Protein AF-A0A3D1QDE8-F1 (afdb_monomer_lite)

Radius of gyration: 37.59 Å; chains: 1; bounding box: 67×37×105 Å

Structure (mmCIF, N/CA/C/O backbone):
data_AF-A0A3D1QDE8-F1
#
_entry.id   AF-A0A3D1QDE8-F1
#
loop_
_atom_site.group_PDB
_atom_site.id
_atom_site.type_symbol
_atom_site.label_atom_id
_atom_site.label_alt_id
_atom_site.label_comp_id
_atom_site.label_asym_id
_atom_site.label_entity_id
_atom_site.label_seq_id
_atom_site.pdbx_PDB_ins_code
_atom_site.Cartn_x
_atom_site.Cartn_y
_atom_site.Cartn_z
_atom_site.occupancy
_atom_site.B_iso_or_equiv
_atom_site.auth_seq_id
_atom_site.auth_comp_id
_atom_site.auth_asym_id
_atom_site.auth_atom_id
_atom_site.pdbx_PDB_model_num
ATOM 1 N N . MET A 1 1 ? -31.443 1.697 41.753 1.00 69.25 1 MET A N 1
ATOM 2 C CA . MET A 1 1 ? -30.150 1.269 41.180 1.00 69.25 1 MET A CA 1
ATOM 3 C C . MET A 1 1 ? -29.146 1.307 42.314 1.00 69.25 1 MET A C 1
ATOM 5 O O . MET A 1 1 ? -29.086 2.328 42.987 1.00 69.25 1 MET A O 1
ATOM 9 N N . THR A 1 2 ? -28.493 0.191 42.629 1.00 94.31 2 THR A N 1
ATOM 10 C CA . THR A 1 2 ? -27.532 0.155 43.746 1.00 94.31 2 THR A CA 1
ATOM 11 C C . THR A 1 2 ? -26.204 0.782 43.319 1.00 94.31 2 THR A C 1
ATOM 13 O O . THR A 1 2 ? -25.877 0.775 42.131 1.00 94.31 2 THR A O 1
ATOM 16 N N . GLU A 1 3 ? -25.422 1.303 44.267 1.00 90.00 3 GLU A N 1
ATOM 17 C CA . GLU A 1 3 ? -24.110 1.907 43.969 1.00 90.00 3 GLU A CA 1
ATOM 18 C C . GLU A 1 3 ? -23.192 0.938 43.208 1.00 90.00 3 GLU A C 1
ATOM 20 O O . GLU A 1 3 ? -22.566 1.308 42.216 1.00 90.00 3 GLU A O 1
ATOM 25 N N . LEU A 1 4 ? -23.202 -0.342 43.595 1.00 92.88 4 LEU A N 1
ATOM 26 C CA . LEU A 1 4 ? -22.468 -1.417 42.921 1.00 92.88 4 LEU A CA 1
ATOM 27 C C . LEU A 1 4 ? -22.873 -1.593 41.448 1.00 92.88 4 LEU A C 1
ATOM 29 O O . LEU A 1 4 ? -22.012 -1.778 40.590 1.00 92.88 4 LEU A O 1
ATOM 33 N N . GLN A 1 5 ? -24.171 -1.509 41.135 1.00 92.06 5 GLN A N 1
ATOM 34 C CA . GLN A 1 5 ? -24.657 -1.607 39.755 1.00 92.06 5 GLN A CA 1
ATOM 35 C C . GLN A 1 5 ? -24.214 -0.412 38.910 1.00 92.06 5 GLN A C 1
ATOM 37 O O . GLN A 1 5 ? -23.843 -0.587 37.750 1.00 92.06 5 GLN A O 1
ATOM 42 N N . GLN A 1 6 ? -24.230 0.793 39.480 1.00 92.62 6 GLN A N 1
ATOM 43 C CA . GLN A 1 6 ? -23.800 2.004 38.785 1.00 92.62 6 GLN A CA 1
ATOM 44 C C . GLN A 1 6 ? -22.301 1.973 38.471 1.00 92.62 6 GLN A C 1
ATOM 46 O O . GLN A 1 6 ? -21.896 2.286 37.351 1.00 92.62 6 GLN A O 1
ATOM 51 N N . LEU A 1 7 ? -21.494 1.525 39.433 1.00 94.62 7 LEU A N 1
ATOM 52 C CA . LEU A 1 7 ? -20.052 1.379 39.271 1.00 94.62 7 LEU A CA 1
ATOM 53 C C . LEU A 1 7 ? -19.723 0.324 38.202 1.00 94.62 7 LEU A C 1
ATOM 55 O O . LEU A 1 7 ? -18.917 0.575 37.307 1.00 94.62 7 LEU A O 1
ATOM 59 N N . PHE A 1 8 ? -20.415 -0.819 38.229 1.00 95.06 8 PHE A N 1
ATOM 60 C CA . PHE A 1 8 ? -20.280 -1.864 37.212 1.00 95.06 8 PHE A CA 1
ATOM 61 C C . PHE A 1 8 ? -20.605 -1.350 35.802 1.00 95.06 8 PHE A C 1
ATOM 63 O O . PHE A 1 8 ? -19.801 -1.517 34.885 1.00 95.06 8 PHE A O 1
ATOM 70 N N . LEU A 1 9 ? -21.748 -0.679 35.629 1.00 95.31 9 LEU A N 1
ATOM 71 C CA . LEU A 1 9 ? -22.160 -0.113 34.340 1.00 95.31 9 LEU A CA 1
ATOM 72 C C . LEU A 1 9 ? -21.151 0.908 33.807 1.00 95.31 9 LEU A C 1
ATOM 74 O O . LEU A 1 9 ? -20.857 0.904 32.613 1.00 95.31 9 LEU A O 1
ATOM 78 N N . PHE A 1 10 ? -20.579 1.732 34.684 1.00 95.75 10 PHE A N 1
ATOM 79 C CA . PHE A 1 10 ? -19.559 2.704 34.303 1.00 95.75 10 PHE A CA 1
ATOM 80 C C . PHE A 1 10 ? -18.275 2.034 33.795 1.00 95.75 10 PHE A C 1
ATOM 82 O O . PHE A 1 10 ? -17.766 2.396 32.733 1.00 95.75 10 PHE A O 1
ATOM 89 N N . TYR A 1 11 ? -17.779 1.008 34.492 1.00 96.31 11 TYR A N 1
ATOM 90 C CA . TYR A 1 11 ? -16.596 0.267 34.045 1.00 96.31 11 TYR A CA 1
ATOM 91 C C . TYR A 1 11 ? -16.834 -0.495 32.743 1.00 96.31 11 TYR A C 1
ATOM 93 O O . TYR A 1 11 ? -15.973 -0.486 31.863 1.00 96.31 11 TYR A O 1
ATOM 101 N N . VAL A 1 12 ? -18.004 -1.117 32.588 1.00 96.38 12 VAL A N 1
ATOM 102 C CA . VAL A 1 12 ? -18.378 -1.802 31.345 1.00 96.38 12 VAL A CA 1
ATOM 103 C C . VAL A 1 12 ? -18.470 -0.805 30.188 1.00 96.38 12 VAL A C 1
ATOM 105 O O . VAL A 1 12 ? -17.975 -1.085 29.096 1.00 96.38 12 VAL A O 1
ATOM 108 N N . PHE A 1 13 ? -19.032 0.381 30.427 1.00 96.56 13 PHE A N 1
ATOM 109 C CA . PHE A 1 13 ? -19.079 1.450 29.435 1.00 96.56 13 PHE A CA 1
ATOM 110 C C . PHE A 1 13 ? -17.675 1.891 29.000 1.00 96.56 13 PHE A C 1
ATOM 112 O O . PHE A 1 13 ? -17.384 1.895 27.804 1.00 96.56 13 PHE A O 1
ATOM 119 N N . ILE A 1 14 ? -16.779 2.183 29.952 1.00 97.06 14 ILE A N 1
ATOM 120 C CA . ILE A 1 14 ? -15.386 2.549 29.647 1.00 97.06 14 ILE A CA 1
ATOM 121 C C . ILE A 1 14 ? -14.682 1.427 28.881 1.00 97.06 14 ILE A C 1
ATOM 123 O O . ILE A 1 14 ? -13.995 1.693 27.893 1.00 97.06 14 ILE A O 1
ATOM 127 N N . TYR A 1 15 ? -14.873 0.176 29.301 1.00 96.94 15 TYR A N 1
ATOM 128 C CA . TYR A 1 15 ? -14.281 -0.983 28.644 1.00 96.94 15 TYR A CA 1
ATOM 129 C C . TYR A 1 15 ? -14.671 -1.049 27.162 1.00 96.94 15 TYR A C 1
ATOM 131 O O . TYR A 1 15 ? -13.800 -1.178 26.299 1.00 96.94 15 TYR A O 1
ATOM 139 N N . TYR A 1 16 ? -15.962 -0.907 26.847 1.00 97.06 16 TYR A N 1
ATOM 140 C CA . TYR A 1 16 ? -16.424 -0.923 25.459 1.00 97.06 16 TYR A CA 1
ATOM 141 C C . TYR A 1 16 ? -16.009 0.320 24.673 1.00 97.06 16 TYR A C 1
ATOM 143 O O . TYR A 1 16 ? -15.718 0.196 23.484 1.00 97.06 16 TYR A O 1
ATOM 151 N N . LEU A 1 17 ? -15.918 1.487 25.314 1.00 97.56 17 LEU A N 1
ATOM 152 C CA . LEU A 1 17 ? -15.454 2.717 24.672 1.00 97.56 17 LEU A CA 1
ATOM 153 C C . LEU A 1 17 ? -13.990 2.589 24.236 1.00 97.56 17 LEU A C 1
ATOM 155 O O . LEU A 1 17 ? -13.667 2.849 23.077 1.00 97.56 17 LEU A O 1
ATOM 159 N N . ILE A 1 18 ? -13.117 2.111 25.127 1.00 97.31 18 ILE A N 1
ATOM 160 C CA . ILE A 1 18 ? -11.701 1.876 24.811 1.00 97.31 18 ILE A CA 1
ATOM 161 C C . ILE A 1 18 ? -11.572 0.788 23.744 1.00 97.31 18 ILE A C 1
ATOM 163 O O . ILE A 1 18 ? -10.870 0.975 22.750 1.00 97.31 18 ILE A O 1
ATOM 167 N N . LYS A 1 19 ? -12.280 -0.334 23.912 1.00 95.50 19 LYS A N 1
ATOM 168 C CA . LYS A 1 19 ? -12.249 -1.442 22.953 1.00 95.50 19 LYS A CA 1
ATOM 169 C C . LYS A 1 19 ? -12.705 -0.991 21.561 1.00 95.50 19 LYS A C 1
ATOM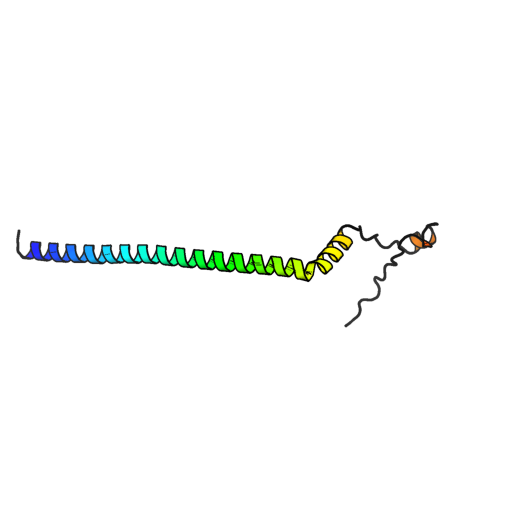 171 O O . LYS A 1 19 ? -12.039 -1.297 20.576 1.00 95.50 19 LYS A O 1
ATOM 176 N N . GLY A 1 20 ? -13.789 -0.219 21.480 1.00 96.75 20 GLY A N 1
ATOM 177 C CA . GLY A 1 20 ? -14.277 0.381 20.239 1.00 96.75 20 GLY A CA 1
ATOM 178 C C . GLY A 1 20 ? -13.268 1.351 19.624 1.00 96.75 20 GLY A C 1
ATOM 179 O O . GLY A 1 20 ? -12.976 1.255 18.434 1.00 96.75 20 GLY A O 1
ATOM 180 N N . GLY A 1 21 ? -12.668 2.220 20.442 1.00 97.50 21 GLY A N 1
ATOM 181 C CA . GLY A 1 21 ? -11.626 3.149 20.006 1.00 97.50 21 GLY A CA 1
ATOM 182 C C . GLY A 1 21 ? -10.418 2.442 19.387 1.00 97.50 21 GLY A C 1
ATOM 183 O O . GLY A 1 21 ? -9.946 2.858 18.330 1.00 97.50 21 GLY A O 1
ATOM 184 N N . ILE A 1 22 ? -9.970 1.331 19.980 1.00 97.38 22 ILE A N 1
ATOM 185 C CA . ILE A 1 22 ? -8.872 0.515 19.437 1.00 97.38 22 ILE A CA 1
ATOM 186 C C . ILE A 1 22 ? -9.238 -0.051 18.060 1.00 97.38 22 ILE A C 1
ATOM 188 O O . ILE A 1 22 ? -8.431 0.038 17.135 1.00 97.38 22 ILE A O 1
ATOM 192 N N . TYR A 1 23 ? -10.449 -0.592 17.889 1.00 96.88 23 TYR A N 1
ATOM 193 C CA . TYR A 1 23 ? -10.880 -1.113 16.587 1.00 96.88 23 TYR A CA 1
ATOM 194 C C . TYR A 1 23 ? -10.930 -0.025 15.511 1.00 96.88 23 TYR A C 1
ATOM 196 O O . TYR A 1 23 ? -10.453 -0.248 14.398 1.00 96.88 23 TYR A O 1
ATOM 204 N N . VAL A 1 24 ? -11.451 1.160 15.839 1.00 97.19 24 VAL A N 1
ATOM 205 C CA . VAL A 1 24 ? -11.500 2.293 14.903 1.00 97.19 24 VAL A CA 1
ATOM 206 C C . VAL A 1 24 ? -10.091 2.772 14.548 1.00 97.19 24 VAL A C 1
ATOM 208 O O . VAL A 1 24 ? -9.800 2.998 13.374 1.00 97.19 24 VAL A O 1
ATOM 211 N N . ALA A 1 25 ? -9.193 2.876 15.530 1.00 97.25 25 ALA A N 1
ATOM 212 C CA . ALA A 1 25 ? -7.809 3.276 15.294 1.00 97.25 25 ALA A CA 1
ATOM 213 C C . ALA A 1 25 ? -7.076 2.286 14.374 1.00 97.25 25 ALA A C 1
ATOM 215 O O . ALA A 1 25 ? -6.404 2.706 13.431 1.00 97.25 25 ALA A O 1
ATOM 216 N N . LEU A 1 26 ? -7.250 0.980 14.601 1.00 97.00 26 LEU A N 1
ATOM 217 C CA . LEU A 1 26 ? -6.686 -0.056 13.734 1.00 97.00 26 LEU A CA 1
ATOM 218 C C . LEU A 1 26 ? -7.260 0.016 12.316 1.00 97.00 26 LEU A C 1
ATOM 220 O O . LEU A 1 26 ? -6.497 -0.063 11.358 1.00 97.00 26 LEU A O 1
ATOM 224 N N . TYR A 1 27 ? -8.569 0.229 12.176 1.00 96.50 27 TYR A N 1
ATOM 225 C CA . TYR A 1 27 ? -9.223 0.372 10.874 1.00 96.50 27 TYR A CA 1
ATOM 226 C C . TYR A 1 27 ? -8.707 1.583 10.080 1.00 96.50 27 TYR A C 1
ATOM 228 O O . TYR A 1 27 ? -8.430 1.493 8.884 1.00 96.50 27 TYR A O 1
ATOM 236 N N . ILE A 1 28 ? -8.514 2.725 10.743 1.00 97.31 28 ILE A N 1
ATOM 237 C CA . ILE A 1 28 ? -7.909 3.901 10.104 1.00 97.31 28 ILE A CA 1
ATOM 238 C C . ILE A 1 28 ? -6.452 3.604 9.727 1.00 97.31 28 ILE A C 1
ATOM 240 O O . ILE A 1 28 ? -6.015 3.940 8.624 1.00 97.31 28 ILE A O 1
ATOM 244 N N . GLY A 1 29 ? -5.711 2.927 10.609 1.00 97.56 29 GLY A N 1
ATOM 245 C CA . GLY A 1 29 ? -4.340 2.496 10.350 1.00 97.56 29 GLY A CA 1
ATOM 246 C C . GLY A 1 29 ? -4.218 1.619 9.102 1.00 97.56 29 GLY A C 1
ATOM 247 O O . GLY A 1 29 ? -3.328 1.855 8.283 1.00 97.56 29 GLY A O 1
ATOM 248 N N . THR A 1 30 ? -5.133 0.664 8.900 1.00 96.19 30 THR A N 1
ATOM 249 C CA . THR A 1 30 ? -5.124 -0.194 7.704 1.00 96.19 30 THR A CA 1
ATOM 250 C C . THR A 1 30 ? -5.402 0.596 6.430 1.00 96.19 30 THR A C 1
ATOM 252 O O . THR A 1 30 ? -4.713 0.383 5.436 1.00 96.19 30 THR A O 1
ATOM 255 N N . ILE A 1 31 ? -6.326 1.562 6.464 1.00 96.81 31 ILE A N 1
ATOM 256 C CA . ILE A 1 31 ? -6.602 2.438 5.312 1.00 96.81 31 ILE A CA 1
ATOM 257 C C . ILE A 1 31 ? -5.366 3.266 4.938 1.00 96.81 31 ILE A C 1
ATOM 259 O O . ILE A 1 31 ? -5.042 3.412 3.758 1.00 96.81 31 ILE A O 1
ATOM 263 N N . ILE A 1 32 ? -4.661 3.820 5.928 1.00 96.44 32 ILE A N 1
ATOM 264 C CA . ILE A 1 32 ? -3.444 4.603 5.676 1.00 96.44 32 ILE A CA 1
ATOM 265 C C . ILE A 1 32 ? -2.358 3.706 5.073 1.00 96.44 32 ILE A C 1
ATOM 267 O O . ILE A 1 32 ? -1.752 4.077 4.066 1.00 96.44 32 ILE A O 1
ATOM 271 N N . ALA A 1 33 ? -2.138 2.522 5.649 1.00 96.75 33 ALA A N 1
ATOM 272 C CA . ALA A 1 33 ? -1.150 1.570 5.153 1.00 96.75 33 ALA A CA 1
ATOM 273 C C . ALA A 1 33 ? -1.437 1.145 3.703 1.00 96.75 33 ALA A C 1
ATOM 275 O O . ALA A 1 33 ? -0.522 1.121 2.879 1.00 96.75 33 ALA A O 1
ATOM 276 N N . GLU A 1 34 ? -2.702 0.882 3.370 1.00 95.88 34 GLU A N 1
ATOM 277 C CA . GLU A 1 34 ? -3.128 0.550 2.009 1.00 95.88 34 GLU A CA 1
ATOM 278 C C . GLU A 1 34 ? -2.834 1.693 1.032 1.00 95.88 34 GLU A C 1
ATOM 280 O O . GLU A 1 34 ? -2.221 1.476 -0.015 1.00 95.88 34 GLU A O 1
ATOM 285 N N . ARG A 1 35 ? -3.188 2.933 1.390 1.00 94.31 35 ARG A N 1
ATOM 286 C CA . ARG A 1 35 ? -2.908 4.103 0.544 1.00 94.31 35 ARG A CA 1
ATOM 287 C C . ARG A 1 35 ? -1.416 4.297 0.296 1.00 94.31 35 ARG A C 1
ATOM 289 O O . ARG A 1 35 ? -1.017 4.559 -0.837 1.00 94.31 35 ARG A O 1
ATOM 296 N N . VAL A 1 36 ? -0.590 4.137 1.329 1.00 96.12 36 VAL A N 1
ATOM 297 C CA . VAL A 1 36 ? 0.871 4.225 1.196 1.00 96.12 36 VAL A CA 1
ATOM 298 C C . VAL A 1 36 ? 1.402 3.112 0.290 1.00 96.12 36 VAL A C 1
ATOM 300 O O . VAL A 1 36 ? 2.243 3.371 -0.573 1.00 96.12 36 VAL A O 1
ATOM 303 N N . ALA A 1 37 ? 0.897 1.885 0.437 1.00 94.75 37 ALA A N 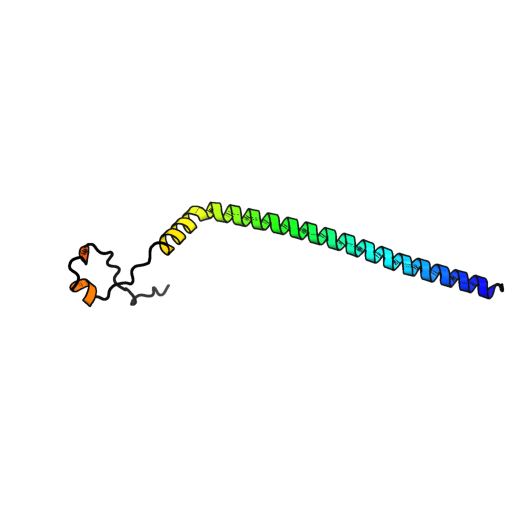1
ATOM 304 C CA . ALA A 1 37 ? 1.294 0.764 -0.408 1.00 94.75 37 ALA A CA 1
ATOM 305 C C . ALA A 1 37 ? 0.936 1.002 -1.887 1.00 94.75 37 ALA A C 1
ATOM 307 O O . ALA A 1 37 ? 1.774 0.771 -2.763 1.00 94.75 37 ALA A O 1
ATOM 308 N N . LEU A 1 38 ? -0.263 1.523 -2.166 1.00 94.62 38 LEU A N 1
ATOM 309 C CA . LEU A 1 38 ? -0.700 1.869 -3.522 1.00 94.62 38 LEU A CA 1
ATOM 310 C C . LEU A 1 38 ? 0.169 2.971 -4.141 1.00 94.62 38 LEU A C 1
ATOM 312 O O . LEU A 1 38 ? 0.646 2.806 -5.263 1.00 94.62 38 LEU A O 1
ATOM 316 N N . GLN A 1 39 ? 0.470 4.038 -3.397 1.00 94.44 39 GLN A N 1
ATOM 317 C CA . GLN A 1 39 ? 1.357 5.109 -3.872 1.00 94.44 39 GLN A CA 1
ATOM 318 C C . GLN A 1 39 ? 2.763 4.594 -4.209 1.00 94.44 39 GLN A C 1
ATOM 320 O O . GLN A 1 39 ? 3.341 4.951 -5.242 1.00 94.44 39 GLN A O 1
ATOM 325 N N . GLN A 1 40 ? 3.327 3.722 -3.368 1.00 92.94 40 GLN A N 1
ATOM 326 C CA . GLN A 1 40 ? 4.624 3.107 -3.656 1.00 92.94 40 GLN A CA 1
ATOM 327 C C . GLN A 1 40 ? 4.568 2.210 -4.895 1.00 92.94 40 GLN A C 1
ATOM 329 O O . GLN A 1 40 ? 5.507 2.208 -5.696 1.00 92.94 40 GLN A O 1
ATOM 334 N N . LEU A 1 41 ? 3.480 1.459 -5.074 1.00 93.50 41 LEU A N 1
ATOM 335 C CA . LEU A 1 41 ? 3.280 0.607 -6.241 1.00 93.50 41 LEU A CA 1
ATOM 336 C C . LEU A 1 41 ? 3.189 1.431 -7.531 1.00 93.50 41 LEU A C 1
ATOM 338 O O . LEU A 1 41 ? 3.867 1.104 -8.508 1.00 93.50 41 LEU A O 1
ATOM 342 N N . GLU A 1 42 ? 2.425 2.522 -7.526 1.00 93.88 42 GLU A N 1
ATOM 343 C CA . GLU A 1 42 ? 2.329 3.453 -8.655 1.00 93.88 42 GLU A CA 1
ATOM 344 C C . GLU A 1 42 ? 3.686 4.070 -8.999 1.00 93.88 42 GLU A C 1
ATOM 346 O O . GLU A 1 42 ? 4.097 4.060 -10.163 1.00 93.88 42 GLU A O 1
ATOM 351 N N . THR A 1 43 ? 4.429 4.518 -7.984 1.00 92.88 43 THR A N 1
ATOM 352 C CA . THR A 1 43 ? 5.766 5.108 -8.156 1.00 92.88 43 THR A CA 1
ATOM 353 C C . THR A 1 43 ? 6.754 4.103 -8.751 1.00 92.88 43 THR A C 1
ATOM 355 O O . THR A 1 43 ? 7.510 4.419 -9.670 1.00 92.88 43 THR A O 1
ATOM 358 N N . ARG A 1 44 ? 6.741 2.853 -8.273 1.00 92.81 44 ARG A N 1
ATOM 359 C CA . ARG A 1 44 ? 7.588 1.794 -8.839 1.00 92.81 44 ARG A CA 1
ATOM 360 C C . ARG A 1 44 ? 7.187 1.480 -10.276 1.00 92.81 44 ARG A C 1
ATOM 362 O O . ARG A 1 44 ? 8.055 1.333 -11.134 1.00 92.81 44 ARG A O 1
ATOM 369 N N . ARG A 1 45 ? 5.886 1.383 -10.560 1.00 93.00 45 ARG A N 1
ATOM 370 C CA . ARG A 1 45 ? 5.380 1.074 -11.902 1.00 93.00 45 ARG A CA 1
ATOM 371 C C . ARG A 1 45 ? 5.789 2.144 -12.910 1.00 93.00 45 ARG A C 1
ATOM 373 O O . ARG A 1 45 ? 6.286 1.784 -13.978 1.00 93.00 45 ARG A O 1
ATOM 380 N N . SER A 1 46 ? 5.628 3.422 -12.570 1.00 92.94 46 SER A N 1
ATOM 381 C CA . SER A 1 46 ? 6.031 4.531 -13.440 1.00 92.94 46 SER A CA 1
ATOM 382 C C . SER A 1 46 ? 7.545 4.543 -13.670 1.00 92.94 46 SER A C 1
ATOM 384 O O . SER A 1 46 ? 7.988 4.669 -14.813 1.00 92.94 46 SER A O 1
ATOM 386 N N . PHE A 1 47 ? 8.341 4.286 -12.627 1.00 94.25 47 PHE A N 1
ATOM 387 C CA . PHE A 1 47 ? 9.792 4.156 -12.743 1.00 94.25 47 PHE A CA 1
ATOM 388 C C . PHE A 1 47 ? 10.206 3.035 -13.709 1.00 94.25 47 PHE A C 1
ATOM 390 O O . PHE A 1 47 ? 11.004 3.267 -14.618 1.00 94.25 47 PHE A O 1
ATOM 397 N N . TYR A 1 48 ? 9.638 1.832 -13.575 1.00 93.00 48 TYR A N 1
ATOM 398 C CA . TYR A 1 48 ? 9.958 0.715 -14.472 1.00 93.00 48 TYR A CA 1
ATOM 399 C C . TYR A 1 48 ? 9.485 0.949 -15.907 1.00 93.00 48 TYR A C 1
ATOM 401 O O . TYR A 1 48 ? 10.176 0.550 -16.843 1.00 93.00 48 TYR A O 1
ATOM 409 N N . GLN A 1 49 ? 8.329 1.586 -16.102 1.00 93.38 49 GLN A N 1
ATOM 410 C CA . GLN A 1 49 ? 7.852 1.942 -17.439 1.00 93.38 49 GLN A CA 1
ATOM 411 C C . GLN A 1 49 ? 8.797 2.928 -18.120 1.00 93.38 49 GLN A C 1
ATOM 413 O O . GLN A 1 49 ? 9.174 2.699 -19.269 1.00 93.38 49 GLN A O 1
ATOM 418 N N . LYS A 1 50 ? 9.230 3.966 -17.395 1.00 94.25 50 LYS A N 1
ATOM 419 C CA . LYS A 1 50 ? 10.220 4.924 -17.888 1.00 94.25 50 LYS A CA 1
ATOM 420 C C . LYS A 1 50 ? 11.536 4.228 -18.228 1.00 94.25 50 LYS A C 1
ATOM 422 O O . LYS A 1 50 ? 12.001 4.337 -19.354 1.00 94.25 50 LYS A O 1
ATOM 427 N N . LYS A 1 51 ? 12.057 3.406 -17.312 1.00 93.50 51 LYS A N 1
ATOM 428 C CA . LYS A 1 51 ? 13.283 2.631 -17.539 1.00 93.50 51 LYS A CA 1
ATOM 429 C C . LYS A 1 51 ? 13.190 1.751 -18.791 1.00 93.50 51 LYS A C 1
ATOM 431 O O . LYS A 1 51 ? 14.109 1.748 -19.599 1.00 93.50 51 LYS A O 1
ATOM 436 N N . ARG A 1 52 ? 12.071 1.045 -18.995 1.00 89.31 52 ARG A N 1
ATOM 437 C CA . ARG A 1 52 ? 11.862 0.234 -20.208 1.00 89.31 52 ARG A CA 1
ATOM 438 C C . ARG A 1 52 ? 11.764 1.083 -21.476 1.00 89.31 52 ARG A C 1
ATOM 440 O O . ARG A 1 52 ? 12.184 0.621 -22.533 1.00 89.31 52 ARG A O 1
ATOM 447 N N . ALA A 1 53 ? 11.182 2.279 -21.403 1.00 92.06 53 ALA A N 1
ATOM 448 C CA . ALA A 1 53 ? 11.134 3.196 -22.539 1.00 92.06 53 ALA A CA 1
ATOM 449 C C . ALA A 1 53 ? 12.544 3.683 -22.911 1.00 92.06 53 ALA A C 1
ATOM 451 O O . ALA A 1 53 ? 12.922 3.600 -24.080 1.00 92.06 53 ALA A O 1
ATOM 452 N N . ASP A 1 54 ? 13.338 4.071 -21.913 1.00 92.88 54 ASP A N 1
ATOM 453 C CA . ASP A 1 54 ? 14.727 4.501 -22.091 1.00 92.88 54 ASP A CA 1
ATOM 454 C C . ASP A 1 54 ? 15.593 3.356 -22.647 1.00 92.88 54 ASP A C 1
ATOM 456 O O . ASP A 1 54 ? 16.351 3.540 -23.599 1.00 92.88 54 ASP A O 1
ATOM 460 N N . GLU A 1 55 ? 15.427 2.134 -22.129 1.00 89.94 55 GLU A N 1
ATOM 461 C CA . GLU A 1 55 ? 16.089 0.939 -22.662 1.00 89.94 55 GLU A CA 1
ATOM 462 C C . GLU A 1 55 ? 15.690 0.676 -24.120 1.00 89.94 55 GLU A C 1
ATOM 464 O O . GLU A 1 55 ? 16.557 0.456 -24.962 1.00 89.94 55 GLU A O 1
ATOM 469 N N . ARG A 1 56 ? 14.404 0.752 -24.478 1.00 86.94 56 ARG A N 1
ATOM 470 C CA . ARG A 1 56 ? 13.981 0.599 -25.883 1.00 86.94 56 ARG A CA 1
ATOM 471 C C . ARG A 1 56 ? 14.620 1.636 -26.799 1.00 86.94 56 ARG A C 1
ATOM 473 O O . ARG A 1 56 ? 14.926 1.305 -27.941 1.00 86.94 56 ARG A O 1
ATOM 480 N N . GLN A 1 57 ? 14.813 2.863 -26.322 1.00 90.19 57 GLN A N 1
ATOM 481 C CA . GLN A 1 57 ? 15.456 3.916 -27.101 1.00 90.19 57 GLN A CA 1
ATOM 482 C C . GLN A 1 57 ? 16.960 3.664 -27.260 1.00 90.19 57 GLN A C 1
ATOM 484 O O . GLN A 1 57 ? 17.460 3.702 -28.384 1.00 90.19 57 GLN A O 1
ATOM 489 N N . ASN A 1 58 ? 17.661 3.332 -26.174 1.00 90.50 58 ASN A N 1
ATOM 490 C CA . ASN A 1 58 ? 19.099 3.045 -26.199 1.00 90.50 58 ASN A CA 1
ATOM 491 C C . ASN A 1 58 ? 19.428 1.808 -27.044 1.00 90.50 58 ASN A C 1
ATOM 493 O O . ASN A 1 58 ? 20.375 1.810 -27.826 1.00 90.50 58 ASN A O 1
ATOM 497 N N . TRP A 1 59 ? 18.608 0.765 -26.935 1.00 90.44 59 TRP A N 1
ATOM 498 C CA . TRP A 1 59 ? 18.793 -0.498 -27.647 1.00 90.44 59 TRP A CA 1
ATOM 499 C C . TRP A 1 59 ? 18.021 -0.557 -28.970 1.00 90.44 59 TRP A C 1
ATOM 501 O O . TRP A 1 59 ? 17.955 -1.618 -29.588 1.00 90.44 59 TRP A O 1
ATOM 511 N N . LYS A 1 60 ? 17.466 0.567 -29.447 1.00 91.25 60 LYS A N 1
ATOM 512 C CA . LYS A 1 60 ? 16.645 0.631 -30.669 1.00 91.25 60 LYS A CA 1
ATOM 513 C C . LYS A 1 60 ? 17.343 -0.004 -31.868 1.00 91.25 60 LYS A C 1
ATOM 515 O O . LYS A 1 60 ? 16.724 -0.756 -32.614 1.00 91.25 60 LYS A O 1
ATOM 520 N N . VAL A 1 61 ? 18.636 0.280 -32.035 1.00 89.25 61 VAL A N 1
ATOM 521 C CA . VAL A 1 61 ? 19.434 -0.266 -33.140 1.00 89.25 61 VAL A CA 1
ATOM 522 C C . VAL A 1 61 ? 19.617 -1.773 -32.978 1.00 89.25 61 VAL A C 1
ATOM 524 O O . VAL A 1 61 ? 19.311 -2.518 -33.904 1.00 89.25 61 VAL A O 1
ATOM 527 N N . ALA A 1 62 ? 20.039 -2.238 -31.802 1.00 85.94 62 ALA A N 1
ATOM 528 C CA . ALA A 1 62 ? 20.231 -3.663 -31.534 1.00 85.94 62 ALA A CA 1
ATOM 529 C C . ALA A 1 62 ? 18.933 -4.466 -31.726 1.00 85.94 62 ALA A C 1
ATOM 531 O O . ALA A 1 62 ? 18.949 -5.494 -32.401 1.00 85.94 62 ALA A O 1
ATOM 532 N N . TYR A 1 63 ? 17.803 -3.959 -31.222 1.00 86.19 63 TYR A N 1
ATOM 533 C CA . TYR A 1 63 ? 16.491 -4.567 -31.440 1.00 86.19 63 TYR A CA 1
ATOM 534 C C . TYR A 1 63 ? 16.093 -4.553 -32.916 1.00 86.19 63 TYR A C 1
ATOM 536 O O . TYR A 1 63 ? 15.692 -5.586 -33.434 1.00 86.19 63 TYR A O 1
ATOM 544 N N . SER A 1 64 ? 16.302 -3.446 -33.635 1.00 85.19 64 SER A N 1
ATOM 545 C CA . SER A 1 64 ? 16.005 -3.396 -35.074 1.00 85.19 64 SER A CA 1
ATOM 546 C C . SER A 1 64 ? 16.834 -4.394 -35.891 1.00 85.19 64 SER A C 1
ATOM 548 O O . SER A 1 64 ? 16.332 -4.975 -36.851 1.00 85.19 64 SER A O 1
ATOM 550 N N . LEU A 1 65 ? 18.091 -4.633 -35.502 1.00 85.94 65 LEU A N 1
ATOM 551 C CA . LEU A 1 65 ? 18.953 -5.632 -36.132 1.00 85.94 65 LEU A CA 1
ATOM 552 C C . LEU A 1 65 ? 18.504 -7.057 -35.791 1.00 85.94 65 LEU A C 1
ATOM 554 O O . LEU A 1 65 ? 18.517 -7.921 -36.667 1.00 85.94 65 LEU A O 1
ATOM 558 N N . TYR A 1 66 ? 18.086 -7.297 -34.547 1.00 84.25 66 TYR A N 1
ATOM 559 C CA . TYR A 1 66 ? 17.527 -8.575 -34.111 1.00 84.25 66 TYR A CA 1
ATOM 560 C C . TYR A 1 66 ? 16.218 -8.904 -34.845 1.00 84.25 66 TYR A C 1
ATOM 562 O O . TYR A 1 66 ? 16.119 -9.965 -35.460 1.00 84.25 66 TYR A O 1
ATOM 570 N N . ASP A 1 67 ? 15.266 -7.969 -34.884 1.00 83.44 67 ASP A N 1
ATOM 571 C CA . ASP A 1 67 ? 13.980 -8.127 -35.575 1.00 83.44 67 ASP A CA 1
ATOM 572 C C . ASP A 1 67 ? 14.176 -8.327 -37.084 1.00 83.44 67 ASP A C 1
ATOM 574 O O . ASP A 1 67 ? 13.530 -9.171 -37.713 1.00 83.44 67 ASP A O 1
ATOM 578 N N . ARG A 1 68 ? 15.130 -7.603 -37.687 1.00 81.12 68 ARG A N 1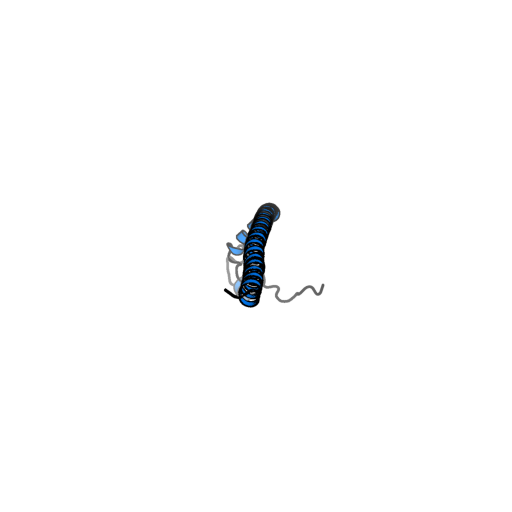
ATOM 579 C CA . ARG A 1 68 ? 15.519 -7.807 -39.089 1.00 81.12 68 ARG A CA 1
ATOM 580 C C . ARG A 1 68 ? 16.099 -9.203 -39.320 1.00 81.12 68 ARG A C 1
ATOM 582 O O . ARG A 1 68 ? 15.806 -9.821 -40.336 1.00 81.12 68 ARG A O 1
ATOM 589 N N . LYS A 1 69 ? 16.899 -9.720 -38.386 1.00 76.38 69 LYS A N 1
ATOM 590 C CA . LYS A 1 69 ? 17.446 -11.081 -38.470 1.00 76.38 69 LYS A CA 1
ATOM 591 C C . LYS A 1 69 ? 16.371 -12.153 -38.279 1.00 76.38 69 LYS A C 1
ATOM 593 O O . LYS A 1 69 ? 16.508 -13.227 -38.844 1.00 76.38 69 LYS A O 1
ATOM 598 N N . GLN A 1 70 ? 15.326 -11.879 -37.502 1.00 73.88 70 GLN A N 1
ATOM 599 C CA . GLN A 1 70 ? 14.235 -12.827 -37.264 1.00 73.88 70 GLN A CA 1
ATOM 600 C C . GLN A 1 70 ? 13.199 -12.842 -38.399 1.00 73.88 70 GLN A C 1
ATOM 602 O O . GLN A 1 70 ? 12.640 -13.891 -38.709 1.00 73.88 70 GLN A O 1
ATOM 607 N N . SER A 1 71 ? 12.960 -11.691 -39.031 1.00 68.38 71 SER A N 1
ATOM 608 C CA . SER A 1 71 ? 12.066 -11.559 -40.194 1.00 68.38 71 SER A CA 1
ATOM 609 C C . SER A 1 71 ? 12.677 -12.087 -41.490 1.00 68.38 71 SER A C 1
ATOM 611 O O . SER A 1 71 ? 11.943 -12.544 -42.366 1.00 68.38 71 SER A O 1
ATOM 613 N N . VAL A 1 72 ? 14.005 -12.062 -41.619 1.00 66.19 72 VAL A N 1
ATOM 614 C CA . VAL A 1 72 ? 14.702 -12.764 -42.697 1.00 66.19 72 VAL A CA 1
ATOM 615 C C . VAL A 1 72 ? 14.825 -14.232 -42.283 1.00 66.19 72 VAL A C 1
ATOM 617 O O . VAL A 1 72 ? 15.574 -14.518 -41.351 1.00 66.19 72 VAL A O 1
ATOM 620 N N . PRO A 1 73 ? 14.125 -15.180 -42.934 1.00 61.47 73 PRO A N 1
ATOM 621 C CA . PRO A 1 73 ? 14.308 -16.590 -42.626 1.00 61.47 73 PRO A CA 1
ATOM 622 C C . PRO A 1 73 ? 15.780 -16.932 -42.836 1.00 61.47 73 PRO A C 1
ATOM 624 O O . PRO A 1 73 ? 16.291 -16.797 -43.947 1.00 61.47 73 PRO A O 1
ATOM 627 N N . THR A 1 74 ? 16.476 -17.335 -41.769 1.00 62.94 74 THR A N 1
ATOM 628 C CA . THR A 1 74 ? 17.856 -17.806 -41.868 1.00 62.94 74 THR A CA 1
ATOM 629 C C . THR A 1 74 ? 17.842 -18.988 -42.832 1.00 62.94 74 THR A C 1
ATOM 631 O O . THR A 1 74 ? 17.222 -20.009 -42.510 1.00 62.94 74 THR A O 1
ATOM 634 N N . PRO A 1 75 ? 18.444 -18.869 -44.030 1.00 62.75 75 PRO A N 1
ATOM 635 C CA . PRO A 1 75 ? 18.448 -19.978 -44.963 1.00 62.75 75 PRO A CA 1
ATOM 636 C C . PRO A 1 75 ? 19.169 -21.132 -44.273 1.00 62.75 75 PRO A C 1
ATOM 638 O O . PRO A 1 75 ? 20.283 -20.964 -43.770 1.00 62.75 75 PRO A O 1
ATOM 641 N N . LYS A 1 76 ? 18.507 -22.292 -44.183 1.00 64.75 76 LYS A N 1
ATOM 642 C CA . LYS A 1 76 ? 19.162 -23.499 -43.676 1.00 64.75 76 LYS A CA 1
ATOM 643 C C . LYS A 1 76 ? 20.413 -23.723 -44.527 1.00 64.75 76 LYS A C 1
ATOM 645 O O . LYS A 1 76 ? 20.290 -23.677 -45.755 1.00 64.75 76 LYS A O 1
ATOM 650 N N . PRO A 1 77 ? 21.588 -23.933 -43.912 1.00 64.88 77 PRO A N 1
ATOM 651 C CA . PRO A 1 77 ? 22.798 -24.154 -44.678 1.00 64.88 77 PRO A CA 1
ATOM 652 C C . PRO A 1 77 ? 22.587 -25.391 -45.553 1.00 64.88 77 PRO A C 1
ATOM 654 O O . PRO A 1 77 ? 22.209 -26.461 -45.069 1.00 64.88 77 PRO A O 1
ATOM 657 N N . LEU A 1 78 ? 22.752 -25.213 -46.861 1.00 65.06 78 LEU A N 1
ATOM 658 C CA . LEU A 1 78 ? 22.657 -26.297 -47.830 1.00 65.06 78 LEU A CA 1
ATOM 659 C C . LEU A 1 78 ? 23.822 -27.266 -47.590 1.00 65.06 78 LEU A C 1
ATOM 661 O O . LEU A 1 78 ? 24.948 -26.857 -47.298 1.00 65.06 78 LEU A O 1
ATOM 665 N N . THR A 1 79 ? 23.553 -28.563 -47.706 1.00 69.62 79 THR A N 1
ATOM 666 C CA . THR A 1 79 ? 24.608 -29.584 -47.609 1.00 69.62 79 THR A CA 1
ATOM 667 C C . THR A 1 79 ? 25.553 -29.490 -48.815 1.00 69.62 79 THR A C 1
ATOM 669 O O . THR A 1 79 ? 25.151 -29.039 -49.887 1.00 69.62 79 THR A O 1
ATOM 672 N N . LEU A 1 80 ? 26.818 -29.909 -48.669 1.00 70.38 80 LEU A N 1
ATOM 673 C CA . LEU A 1 80 ? 27.841 -29.759 -49.722 1.00 70.38 80 LEU A CA 1
ATOM 674 C C . LEU A 1 80 ? 27.414 -30.363 -51.071 1.00 70.38 80 LEU A C 1
ATOM 676 O O . LEU A 1 80 ? 27.667 -29.777 -52.121 1.00 70.38 80 LEU A O 1
ATOM 680 N N . SER A 1 81 ? 26.701 -31.491 -51.050 1.00 71.06 81 SER A N 1
ATOM 681 C CA . SER A 1 81 ? 26.156 -32.134 -52.253 1.00 71.06 81 SER A CA 1
ATOM 682 C C . SER A 1 81 ? 25.117 -31.269 -52.976 1.00 71.06 81 SER A C 1
ATOM 684 O O . SER A 1 81 ? 25.048 -31.276 -54.206 1.00 71.06 81 SER A O 1
ATOM 686 N N . GLN A 1 82 ? 24.338 -30.482 -52.234 1.00 68.62 82 GLN A N 1
ATOM 687 C CA . GLN A 1 82 ? 23.343 -29.552 -52.772 1.00 68.62 82 GLN A CA 1
ATOM 688 C C . GLN A 1 82 ? 23.972 -28.241 -53.267 1.00 68.62 82 GLN A C 1
ATOM 690 O O . GLN A 1 82 ? 23.418 -27.605 -54.159 1.00 68.62 82 GLN A O 1
ATOM 695 N N . LEU A 1 83 ? 25.135 -27.846 -52.731 1.00 68.81 83 LEU A N 1
ATOM 696 C CA . LEU A 1 83 ? 25.916 -26.711 -53.240 1.00 68.81 83 LEU A CA 1
ATOM 697 C C . LEU A 1 83 ? 26.512 -27.019 -54.614 1.00 68.81 83 LEU A C 1
ATOM 699 O O . LEU A 1 83 ? 26.360 -26.232 -55.539 1.00 68.81 83 LEU A O 1
ATOM 703 N N . VAL A 1 84 ? 27.162 -28.175 -54.755 1.00 72.50 84 VAL A N 1
ATOM 704 C CA . VAL A 1 84 ? 27.877 -28.542 -55.989 1.00 72.50 84 VAL A CA 1
ATOM 705 C C . VAL A 1 84 ? 26.917 -28.795 -57.158 1.00 72.50 84 VAL A C 1
ATOM 707 O O . VAL A 1 84 ? 27.266 -28.544 -58.307 1.00 72.50 84 VAL A O 1
ATOM 710 N N . SER A 1 85 ? 25.698 -29.264 -56.877 1.00 70.56 85 SER A N 1
ATOM 711 C CA . SER A 1 85 ? 24.694 -29.594 -57.900 1.00 70.56 85 SER A CA 1
ATOM 712 C C . SER A 1 85 ? 23.783 -28.429 -58.306 1.00 70.56 85 SER A C 1
ATOM 714 O O . SER A 1 85 ? 23.064 -28.543 -59.298 1.00 70.56 85 SER A O 1
ATOM 716 N N . ASN A 1 86 ? 23.792 -27.308 -57.577 1.00 68.00 86 ASN A N 1
ATOM 717 C CA . ASN A 1 86 ? 22.931 -26.165 -57.877 1.00 68.00 86 ASN A CA 1
ATOM 718 C C . ASN A 1 86 ? 23.646 -25.173 -58.822 1.00 68.00 86 ASN A C 1
ATOM 720 O O . ASN A 1 86 ? 24.690 -24.635 -58.448 1.00 68.00 86 ASN A O 1
ATOM 724 N N . PRO A 1 87 ? 23.091 -24.859 -60.010 1.00 70.06 87 PRO A N 1
ATOM 725 C CA . PRO A 1 87 ? 23.705 -23.918 -60.954 1.00 70.06 87 PRO A CA 1
ATOM 726 C C . PRO A 1 87 ? 23.748 -22.468 -60.440 1.00 70.06 87 PRO A C 1
ATOM 728 O O . PRO A 1 87 ? 24.581 -21.687 -60.885 1.00 70.06 87 PRO A O 1
ATOM 731 N N . ASN A 1 88 ? 22.901 -22.116 -59.466 1.00 65.94 88 ASN A N 1
ATOM 732 C CA . ASN A 1 88 ? 22.860 -20.794 -58.829 1.00 65.94 88 ASN A CA 1
ATOM 733 C C . ASN A 1 88 ? 23.624 -20.756 -57.491 1.00 65.94 88 ASN A C 1
ATOM 735 O O . ASN A 1 88 ? 23.451 -19.828 -56.696 1.00 65.94 88 ASN A O 1
ATOM 739 N N . SER A 1 89 ? 24.451 -21.767 -57.212 1.00 61.97 89 SER A N 1
ATOM 740 C CA . SER A 1 89 ? 25.188 -21.932 -55.950 1.00 61.97 89 SER A CA 1
ATOM 741 C C . SER A 1 89 ? 26.161 -20.797 -55.634 1.00 61.97 89 SER A C 1
ATOM 743 O O . SER A 1 89 ? 26.339 -20.475 -54.465 1.00 61.97 89 SER A O 1
ATOM 745 N N . PHE A 1 9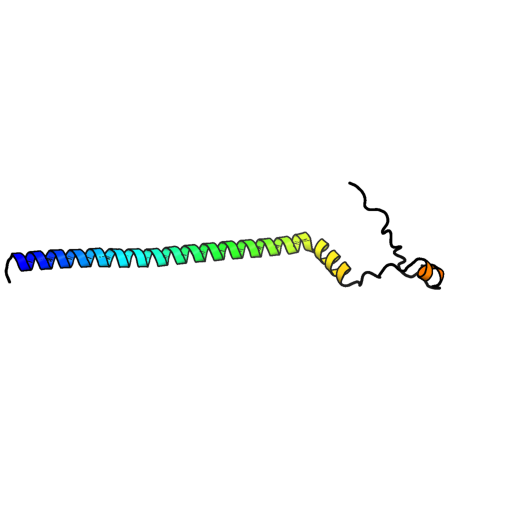0 ? 26.741 -20.158 -56.653 1.00 61.97 90 PHE A N 1
ATOM 746 C CA . PHE A 1 90 ? 27.664 -19.029 -56.482 1.00 61.97 90 PHE A CA 1
ATOM 747 C C . PHE A 1 90 ? 26.962 -17.699 -56.156 1.00 61.97 90 PHE A C 1
ATOM 749 O O . PHE A 1 90 ? 27.598 -16.785 -55.639 1.00 61.97 90 PHE A O 1
ATOM 756 N N . THR A 1 91 ? 25.660 -17.577 -56.444 1.00 59.56 91 THR A N 1
ATOM 757 C CA . THR A 1 91 ? 24.858 -16.364 -56.181 1.00 59.56 91 THR A CA 1
ATOM 758 C C . THR A 1 91 ? 23.896 -16.517 -55.006 1.00 59.56 91 THR A C 1
ATOM 760 O O . THR A 1 91 ? 23.482 -15.527 -54.406 1.00 59.56 91 THR A O 1
ATOM 763 N N . ALA A 1 92 ? 23.509 -17.750 -54.675 1.00 53.22 92 ALA A N 1
ATOM 764 C CA . ALA A 1 92 ? 22.747 -18.044 -53.474 1.00 53.22 92 ALA A CA 1
ATOM 765 C C . ALA A 1 92 ? 23.666 -17.885 -52.259 1.00 53.22 92 ALA A C 1
ATOM 767 O O . ALA A 1 92 ? 24.792 -18.366 -52.280 1.00 53.22 92 ALA A O 1
ATOM 768 N N . TYR A 1 93 ? 23.191 -17.220 -51.204 1.00 52.56 93 TYR A N 1
ATOM 769 C CA . TYR A 1 93 ? 23.911 -17.059 -49.940 1.00 52.56 93 TYR A CA 1
ATOM 770 C C . TYR A 1 93 ? 24.382 -18.422 -49.397 1.00 52.56 93 TYR A C 1
ATOM 772 O O . TYR A 1 93 ? 23.641 -19.127 -48.708 1.00 52.56 93 TYR A O 1
ATOM 780 N N . SER A 1 94 ? 25.608 -18.818 -49.738 1.00 52.75 94 SER A N 1
ATOM 781 C CA . SER A 1 94 ? 26.174 -20.120 -49.410 1.00 52.75 94 SER A CA 1
ATOM 782 C C . SER A 1 94 ? 26.760 -20.070 -48.003 1.00 52.75 94 SER A C 1
ATOM 784 O O . SER A 1 94 ? 27.970 -19.951 -47.808 1.00 52.75 94 SER A O 1
ATOM 786 N N . PHE A 1 95 ? 25.899 -20.125 -46.993 1.00 55.69 95 PHE A N 1
ATOM 787 C CA . PHE A 1 95 ? 26.358 -20.393 -45.636 1.00 55.69 95 PHE A CA 1
ATOM 788 C C . PHE A 1 95 ? 26.693 -21.886 -45.552 1.00 55.69 95 PHE A C 1
ATOM 790 O O . PHE A 1 95 ? 25.797 -22.729 -45.541 1.00 55.69 95 PHE A O 1
ATOM 797 N N . VAL A 1 96 ? 27.984 -22.226 -45.564 1.00 54.81 96 VAL A N 1
ATOM 798 C CA . VAL A 1 96 ? 28.447 -23.596 -45.296 1.00 54.81 96 VAL A CA 1
ATOM 799 C C . VAL A 1 96 ? 28.232 -23.873 -43.812 1.00 54.81 96 VAL A C 1
ATOM 801 O O . VAL A 1 96 ? 28.627 -23.068 -42.970 1.00 54.81 96 VAL A O 1
ATOM 804 N N . ASN A 1 97 ? 27.593 -24.997 -43.488 1.00 49.41 97 ASN A N 1
ATOM 805 C CA . ASN A 1 97 ? 27.398 -25.405 -42.104 1.00 49.41 97 ASN A CA 1
ATOM 806 C C . ASN A 1 97 ? 28.758 -25.717 -41.452 1.00 49.41 97 ASN A C 1
ATOM 808 O O . ASN A 1 97 ? 29.324 -26.785 -41.680 1.00 49.41 97 ASN A O 1
ATOM 812 N N . SER A 1 98 ? 29.308 -24.788 -40.673 1.00 55.88 98 SER A N 1
ATOM 813 C CA . SER A 1 98 ? 30.574 -24.965 -39.956 1.00 55.88 98 SER A CA 1
ATOM 814 C C . SE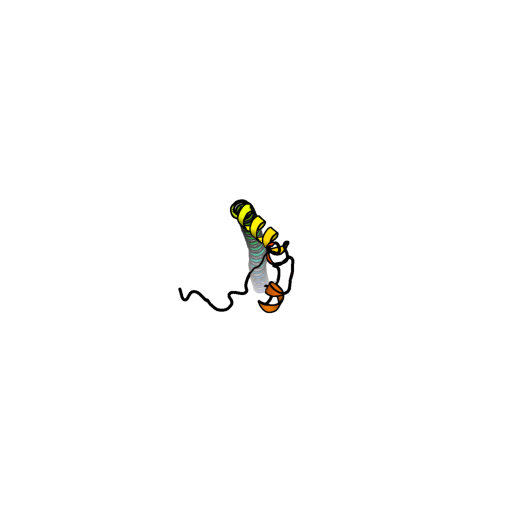R A 1 98 ? 30.352 -25.570 -38.565 1.00 55.88 98 SER A C 1
ATOM 816 O O . SER A 1 98 ? 30.923 -25.091 -37.585 1.00 55.88 98 SER A O 1
ATOM 818 N N . ASP A 1 99 ? 29.541 -26.625 -38.461 1.00 52.00 99 ASP A N 1
ATOM 819 C CA . ASP A 1 99 ? 29.224 -27.335 -37.205 1.00 52.00 99 ASP A CA 1
ATOM 820 C C . ASP A 1 99 ? 30.445 -28.037 -36.547 1.00 52.00 99 ASP A C 1
ATOM 822 O O . ASP A 1 99 ? 30.299 -28.865 -35.652 1.00 52.00 99 ASP A O 1
ATOM 826 N N . GLY A 1 100 ? 31.677 -27.701 -36.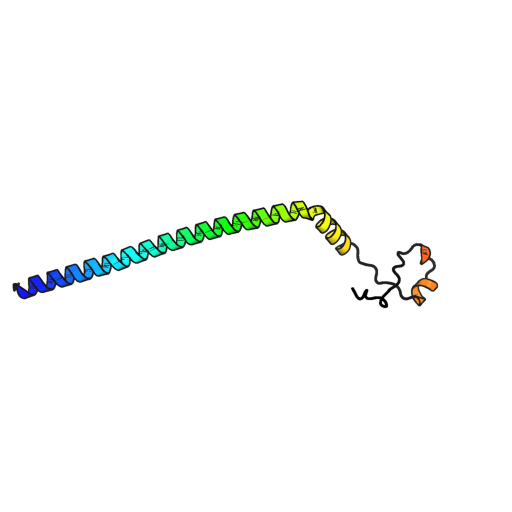949 1.00 51.38 100 GLY A N 1
ATOM 827 C CA . GLY A 1 100 ? 32.920 -28.306 -36.464 1.00 51.38 100 GLY A CA 1
ATOM 828 C C . GLY A 1 100 ? 33.759 -27.468 -35.493 1.00 51.38 100 GLY A C 1
ATOM 829 O O . GLY A 1 100 ? 34.662 -28.023 -34.876 1.00 51.38 100 GLY A O 1
ATOM 830 N N . HIS A 1 101 ? 33.498 -26.168 -35.309 1.00 47.53 101 HIS A N 1
ATOM 831 C CA . HIS A 1 101 ? 34.317 -25.339 -34.412 1.00 47.53 101 HIS A CA 1
ATOM 832 C C . HIS A 1 101 ? 33.475 -24.558 -33.402 1.00 47.53 101 HIS A C 1
ATOM 834 O O . HIS A 1 101 ? 33.078 -23.418 -33.627 1.00 47.53 101 HIS A O 1
ATOM 840 N N . LYS A 1 102 ? 33.269 -25.168 -32.230 1.00 46.34 102 LYS A N 1
ATOM 841 C CA . LYS A 1 102 ? 33.063 -24.410 -30.991 1.00 46.34 102 LYS A CA 1
ATOM 842 C C . LYS A 1 102 ? 34.401 -23.743 -30.635 1.00 46.34 102 LYS A C 1
ATOM 844 O O . LYS A 1 102 ? 35.367 -24.483 -30.436 1.00 46.34 102 LYS A O 1
ATOM 849 N N . PRO A 1 103 ? 34.511 -22.407 -30.546 1.00 47.25 103 PRO A N 1
ATOM 850 C CA . PRO A 1 103 ? 35.668 -21.811 -29.898 1.00 47.25 103 PRO A CA 1
ATOM 851 C C . PRO A 1 103 ? 35.619 -22.189 -28.413 1.00 47.25 103 PRO A C 1
ATOM 853 O O . PRO A 1 103 ? 34.650 -21.896 -27.717 1.00 47.25 103 PRO A O 1
ATOM 856 N N . LEU A 1 104 ? 36.640 -22.909 -27.953 1.00 48.47 104 LEU A N 1
ATOM 857 C CA . LEU A 1 104 ? 36.888 -23.174 -26.538 1.00 48.47 104 LEU A CA 1
ATOM 858 C C . LEU A 1 104 ? 37.555 -21.945 -25.916 1.00 48.47 104 LEU A C 1
ATOM 860 O O . LEU A 1 104 ? 38.733 -22.024 -25.601 1.00 48.47 104 LEU A O 1
ATOM 864 N N . PHE A 1 105 ? 36.838 -20.828 -25.786 1.00 43.81 105 PHE A N 1
ATOM 865 C CA . PHE A 1 105 ? 37.207 -19.718 -24.900 1.00 43.81 105 PHE A CA 1
ATOM 866 C C . PHE A 1 105 ? 35.952 -18.978 -24.444 1.00 43.81 105 PHE A C 1
ATOM 868 O O . PHE A 1 105 ? 35.124 -18.636 -25.319 1.00 43.81 105 PHE A O 1
#

Sequence (105 aa):
MTELQQLFLFYVFIYYLIKGGIYVALYIGTIIAERVALQQLETRRSFYQKKRADERQNWKVAYSLYDRKQSVPTPKPLTLSQLVSNPNSFTAYSFVNSDGHKPLF

Foldseek 3Di:
DDPVVVVVVVVVVVVVVVVVVVVVVVVVVVVVVVVVVVVVVVVVVVVVVVVVVVVCVVCVVVVVVVVVVVVPPPPDQDAPVRLVPDPCNVVPPHPHPPVPDDDPD

Secondary structure (DSSP, 8-state):
--HHHHHHHHHHHHHHHHHHHHHHHHHHHHHHHHHHHHHHHHHHHHHHHHHHHHHHHHTHHHHHHHHHHHHS--PPPPPHHHHHH-TTTTTS------TT-----

pLDDT: mean 81.73, std 16.65, range [43.81, 97.56]